Protein AF-A0A3D9SCY9-F1 (afdb_monomer_lite)

Secondary structure (DSSP, 8-state):
-GGG-HHHHHHHHHHHHHHHH-TTHHHHHHHHHHHHHHHHHHHHHHHHHHHHHTT-PPPP---PPP------------

pLDDT: mean 78.46, std 16.43, range [44.75, 96.5]

Structure (mmCIF, N/CA/C/O backbone):
data_AF-A0A3D9SCY9-F1
#
_entry.id   AF-A0A3D9SCY9-F1
#
loop_
_atom_site.group_PDB
_atom_site.id
_atom_site.type_symbol
_atom_site.label_atom_id
_atom_site.label_alt_id
_atom_site.label_comp_id
_atom_site.label_asym_id
_atom_site.label_entity_id
_atom_site.label_seq_id
_atom_site.pdbx_PDB_ins_code
_atom_site.Cartn_x
_atom_site.Cartn_y
_atom_site.Cartn_z
_atom_site.occupancy
_atom_site.B_iso_or_equiv
_atom_site.auth_seq_id
_atom_site.auth_comp_id
_atom_site.auth_asym_id
_atom_site.auth_atom_id
_atom_site.pdbx_PDB_model_num
ATOM 1 N N . MET A 1 1 ? 24.114 4.168 9.788 1.00 62.84 1 MET A N 1
ATOM 2 C CA . MET A 1 1 ? 24.383 4.695 8.427 1.00 62.84 1 MET A CA 1
ATOM 3 C C . MET A 1 1 ? 23.183 4.569 7.474 1.00 62.84 1 MET A C 1
ATOM 5 O O . MET A 1 1 ? 23.012 5.457 6.656 1.00 62.84 1 MET A O 1
ATOM 9 N N . PHE A 1 2 ? 22.301 3.566 7.613 1.00 64.81 2 PHE A N 1
ATOM 10 C CA . PHE A 1 2 ? 21.104 3.391 6.761 1.00 64.81 2 PHE A CA 1
ATOM 11 C C . PHE A 1 2 ? 19.935 4.364 7.018 1.00 64.81 2 PHE A C 1
ATOM 13 O O . PHE A 1 2 ? 19.051 4.485 6.182 1.00 64.81 2 PHE A O 1
ATOM 20 N N . ASN A 1 3 ? 19.927 5.104 8.132 1.00 69.06 3 ASN A N 1
ATOM 21 C CA . ASN A 1 3 ? 18.804 5.985 8.485 1.00 69.06 3 ASN A CA 1
ATOM 22 C C . ASN A 1 3 ? 18.663 7.225 7.575 1.00 69.06 3 ASN A C 1
ATOM 24 O O . ASN A 1 3 ? 17.613 7.854 7.565 1.00 69.06 3 ASN A O 1
ATOM 28 N N . ASN A 1 4 ? 19.694 7.559 6.785 1.00 71.00 4 ASN A N 1
ATOM 29 C CA . ASN A 1 4 ? 19.632 8.634 5.783 1.00 71.00 4 ASN A CA 1
ATOM 30 C C . ASN A 1 4 ? 19.001 8.185 4.456 1.00 71.00 4 ASN A C 1
ATOM 32 O O . ASN A 1 4 ? 18.762 9.013 3.583 1.00 71.00 4 ASN A O 1
ATOM 36 N N . ILE A 1 5 ? 18.750 6.882 4.279 1.00 74.62 5 ILE A N 1
ATOM 37 C CA . ILE A 1 5 ? 18.163 6.354 3.044 1.00 74.62 5 ILE A CA 1
ATOM 38 C C . ILE A 1 5 ? 16.672 6.695 2.944 1.00 74.62 5 ILE A C 1
ATOM 40 O O . ILE A 1 5 ? 16.185 6.817 1.828 1.00 74.62 5 ILE A O 1
ATOM 44 N N . GLY A 1 6 ? 15.984 6.956 4.063 1.00 85.69 6 GLY A N 1
ATOM 45 C CA . GLY A 1 6 ? 14.686 7.640 4.117 1.00 85.69 6 GLY A CA 1
ATOM 46 C C . GLY A 1 6 ? 13.683 7.286 3.007 1.00 85.69 6 GLY A C 1
ATOM 47 O O . GLY A 1 6 ? 13.580 6.148 2.549 1.00 85.69 6 GLY A O 1
ATOM 48 N N . VAL A 1 7 ? 12.932 8.295 2.561 1.00 91.62 7 VAL A N 1
ATOM 49 C CA . VAL A 1 7 ? 11.965 8.163 1.457 1.00 91.62 7 VAL A CA 1
ATOM 50 C C . VAL A 1 7 ? 12.675 7.897 0.122 1.00 91.62 7 VAL A C 1
ATOM 52 O O . VAL A 1 7 ? 12.172 7.145 -0.709 1.00 91.62 7 VAL A O 1
ATOM 55 N N . SER A 1 8 ? 13.872 8.456 -0.068 1.00 90.06 8 SER A N 1
ATOM 56 C CA . SER A 1 8 ? 14.654 8.362 -1.307 1.00 90.06 8 SER A CA 1
ATOM 57 C C . SER A 1 8 ? 14.989 6.918 -1.695 1.00 90.06 8 SER A C 1
ATOM 59 O O . SER A 1 8 ? 14.834 6.532 -2.851 1.00 90.06 8 SER A O 1
ATOM 61 N N . GLY A 1 9 ? 15.402 6.092 -0.735 1.00 91.75 9 GLY A N 1
ATOM 62 C CA . GLY A 1 9 ? 15.678 4.675 -0.969 1.00 91.75 9 GLY A CA 1
ATOM 63 C C . GLY A 1 9 ? 14.426 3.853 -1.208 1.00 91.75 9 GLY A C 1
ATOM 64 O O . GLY A 1 9 ? 14.440 2.952 -2.045 1.00 91.75 9 GLY A O 1
ATOM 65 N N . LEU A 1 10 ? 13.329 4.195 -0.528 1.00 93.06 10 LEU A N 1
ATOM 66 C CA . LEU A 1 10 ? 12.035 3.558 -0.758 1.00 93.06 10 LEU A CA 1
ATOM 67 C C . LEU A 1 10 ? 11.591 3.771 -2.214 1.00 93.06 10 LEU A C 1
ATOM 69 O O . LEU A 1 10 ? 11.165 2.821 -2.861 1.00 93.06 10 LEU A O 1
ATOM 73 N N . ILE A 1 11 ? 11.777 4.976 -2.767 1.00 93.56 11 ILE A N 1
ATOM 74 C CA . ILE A 1 11 ? 11.462 5.277 -4.174 1.00 93.56 11 ILE A CA 1
ATOM 75 C C . ILE A 1 11 ? 12.276 4.401 -5.137 1.00 93.56 11 ILE A C 1
ATOM 77 O O . ILE A 1 11 ? 11.716 3.892 -6.104 1.00 93.56 11 ILE A O 1
ATOM 81 N N . ILE A 1 12 ? 13.570 4.185 -4.879 1.00 94.94 12 ILE A N 1
ATOM 82 C CA . ILE A 1 12 ? 14.419 3.335 -5.735 1.00 94.94 12 ILE A CA 1
ATOM 83 C C . ILE A 1 12 ? 13.924 1.884 -5.717 1.00 94.94 12 ILE A C 1
ATOM 85 O O . ILE A 1 12 ? 13.774 1.265 -6.771 1.00 94.94 12 ILE A O 1
ATOM 89 N N . ILE A 1 13 ? 13.628 1.350 -4.529 1.00 93.81 13 ILE A N 1
ATOM 90 C CA . ILE A 1 13 ? 13.086 -0.007 -4.378 1.00 93.81 13 ILE A CA 1
ATOM 91 C C . ILE A 1 13 ? 11.728 -0.114 -5.077 1.00 93.81 13 ILE A C 1
ATOM 93 O O . ILE A 1 13 ? 11.483 -1.078 -5.803 1.00 93.81 13 ILE A O 1
ATOM 97 N N . LEU A 1 14 ? 10.869 0.895 -4.906 1.00 94.00 14 LEU A N 1
ATOM 98 C CA . LEU A 1 14 ? 9.573 0.968 -5.567 1.00 94.00 14 LEU A CA 1
ATOM 99 C C . LEU A 1 14 ? 9.748 0.955 -7.085 1.00 94.00 14 LEU A C 1
ATOM 101 O O . LEU A 1 14 ? 9.056 0.203 -7.753 1.00 94.00 14 LEU A O 1
ATOM 105 N N . LEU A 1 15 ? 10.695 1.715 -7.636 1.00 95.62 15 LEU A N 1
ATOM 106 C CA . LEU A 1 15 ? 10.935 1.771 -9.077 1.00 95.62 15 LEU A CA 1
ATOM 107 C C . LEU A 1 15 ? 11.348 0.406 -9.646 1.00 95.62 15 LEU A C 1
ATOM 109 O O . LEU A 1 15 ? 10.812 -0.018 -10.667 1.00 95.62 15 LEU A O 1
ATOM 113 N N . ILE A 1 16 ? 12.239 -0.316 -8.962 1.00 96.31 16 ILE A N 1
ATOM 114 C CA . ILE A 1 16 ? 12.633 -1.677 -9.358 1.00 96.31 16 ILE A CA 1
ATOM 115 C C . ILE A 1 16 ? 11.429 -2.623 -9.278 1.00 96.31 16 ILE A C 1
ATOM 117 O O . ILE A 1 16 ? 11.159 -3.369 -10.220 1.00 96.31 16 ILE A O 1
ATOM 121 N N . ALA A 1 17 ? 10.657 -2.554 -8.191 1.00 95.12 17 ALA A N 1
ATOM 122 C CA . ALA A 1 17 ? 9.434 -3.335 -8.042 1.00 95.12 17 ALA A CA 1
ATOM 123 C C . ALA A 1 17 ? 8.409 -3.001 -9.141 1.00 95.12 17 ALA A C 1
ATOM 125 O O . ALA A 1 17 ? 7.756 -3.900 -9.661 1.00 95.12 17 ALA A O 1
ATOM 126 N N . LEU A 1 18 ? 8.299 -1.736 -9.550 1.00 94.81 18 LEU A N 1
ATOM 127 C CA . LEU A 1 18 ? 7.428 -1.296 -10.635 1.00 94.81 18 LEU A CA 1
ATOM 128 C C . LEU A 1 18 ? 7.880 -1.795 -12.004 1.00 94.81 18 LEU A C 1
ATOM 130 O O . LEU A 1 18 ? 7.027 -2.007 -12.857 1.00 94.81 18 LEU A O 1
ATOM 134 N N . ILE A 1 19 ? 9.174 -2.002 -12.231 1.00 95.81 19 ILE A N 1
ATOM 135 C CA . ILE 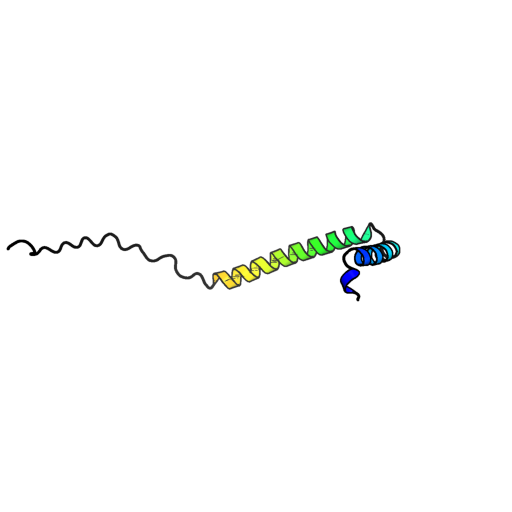A 1 19 ? 9.663 -2.606 -13.477 1.00 95.81 19 ILE A CA 1
ATOM 136 C C . ILE A 1 19 ? 9.299 -4.095 -13.523 1.00 95.81 19 ILE A C 1
ATOM 138 O O . ILE A 1 19 ? 8.851 -4.581 -14.557 1.00 95.81 19 ILE A O 1
ATOM 142 N N . VAL A 1 20 ? 9.444 -4.811 -12.404 1.00 95.38 20 VAL A N 1
ATOM 143 C CA . VAL A 1 20 ? 9.147 -6.253 -12.323 1.00 95.38 20 VAL A CA 1
ATOM 144 C C . VAL A 1 20 ? 7.641 -6.528 -12.331 1.00 95.38 20 VAL A C 1
ATOM 146 O O . VAL A 1 20 ? 7.165 -7.382 -13.074 1.00 95.38 20 VAL A O 1
ATOM 149 N N . PHE A 1 21 ? 6.878 -5.813 -11.504 1.00 93.69 21 PHE A N 1
ATOM 150 C CA . PHE A 1 21 ? 5.438 -6.022 -11.345 1.00 93.69 21 PHE A CA 1
ATOM 151 C C . PHE A 1 21 ? 4.594 -5.159 -12.291 1.00 93.69 21 PHE A C 1
ATOM 153 O O . PHE A 1 21 ? 3.483 -5.548 -12.639 1.00 93.69 21 PHE A O 1
ATOM 160 N N . GLY A 1 22 ? 5.083 -3.997 -12.720 1.00 93.75 22 GLY A N 1
ATOM 161 C CA . GLY A 1 22 ? 4.328 -3.010 -13.498 1.00 93.75 22 GLY A CA 1
ATOM 162 C C . GLY A 1 22 ? 3.566 -1.994 -12.622 1.00 93.75 22 GLY A C 1
ATOM 163 O O . GLY A 1 22 ? 2.936 -2.379 -11.630 1.00 93.75 22 GLY A O 1
ATOM 164 N N . PRO A 1 23 ? 3.509 -0.699 -13.005 1.00 92.69 23 PRO A N 1
ATOM 165 C CA . PRO A 1 23 ? 2.807 0.351 -12.249 1.00 92.69 23 PRO A CA 1
ATOM 166 C C . PRO A 1 23 ? 1.300 0.144 -12.138 1.00 92.69 23 PRO A C 1
ATOM 168 O O . PRO A 1 23 ? 0.691 0.633 -11.194 1.00 92.69 23 PRO A O 1
ATOM 171 N N . ALA A 1 24 ? 0.695 -0.619 -13.048 1.00 93.62 24 ALA A N 1
ATOM 172 C CA . ALA A 1 24 ? -0.725 -0.948 -12.987 1.00 93.62 24 ALA A CA 1
ATOM 173 C C . ALA A 1 24 ? -1.055 -2.026 -11.935 1.00 93.62 24 ALA A C 1
ATOM 175 O O . ALA A 1 24 ? -2.198 -2.105 -11.485 1.00 93.62 24 ALA A O 1
ATOM 176 N N . LYS A 1 25 ? -0.085 -2.856 -11.516 1.00 92.06 25 LYS A N 1
ATOM 177 C CA . LYS A 1 25 ? -0.346 -3.976 -10.596 1.00 92.06 25 LYS A CA 1
ATOM 178 C C . LYS A 1 25 ? -0.419 -3.551 -9.135 1.00 92.06 25 LYS A C 1
ATOM 180 O O . LYS A 1 25 ? -1.284 -4.056 -8.429 1.00 92.06 25 LYS A O 1
ATOM 185 N N . LEU A 1 26 ? 0.394 -2.590 -8.691 1.00 92.12 26 LEU A N 1
ATOM 186 C CA . LEU A 1 26 ? 0.296 -2.050 -7.327 1.00 92.12 26 LEU A CA 1
ATOM 187 C C . LEU A 1 26 ? -1.094 -1.472 -6.982 1.00 92.12 26 LEU A C 1
ATOM 189 O O . LEU A 1 26 ? -1.646 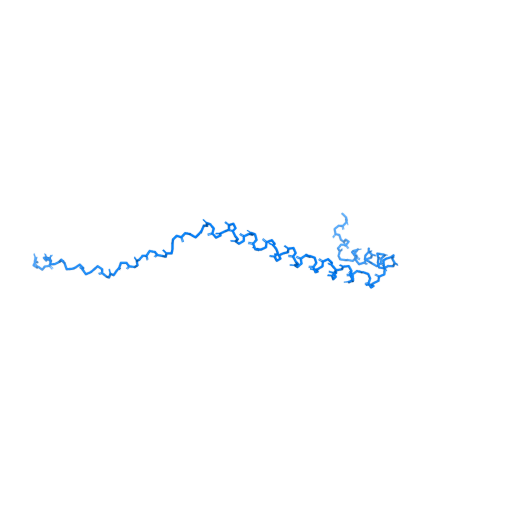-1.878 -5.960 1.00 9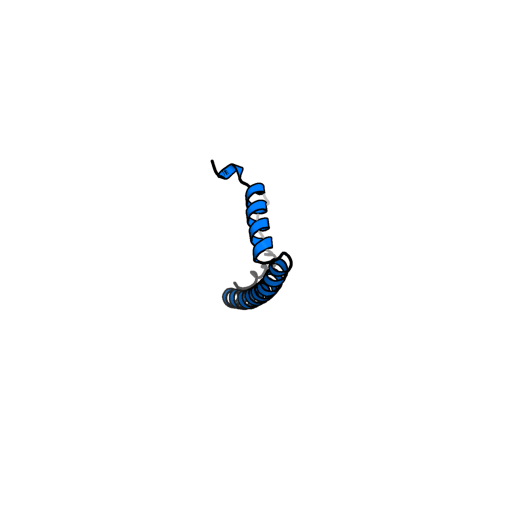2.12 26 LEU A O 1
ATOM 193 N N . PRO A 1 27 ? -1.714 -0.588 -7.794 1.00 90.62 27 PRO A N 1
ATOM 194 C CA . PRO A 1 27 ? -3.046 -0.066 -7.492 1.00 90.62 27 PRO A CA 1
ATOM 195 C C . PRO A 1 27 ? -4.134 -1.135 -7.632 1.00 90.62 27 PRO A C 1
ATOM 197 O O . PRO A 1 27 ? -5.111 -1.105 -6.888 1.00 90.62 27 PRO A O 1
ATOM 200 N N . MET A 1 28 ? -3.974 -2.097 -8.547 1.00 94.00 28 MET A N 1
ATOM 201 C CA . MET A 1 28 ? -4.913 -3.211 -8.700 1.00 94.00 28 MET A CA 1
ATOM 202 C C . MET A 1 28 ? -4.908 -4.122 -7.463 1.00 94.00 28 MET A C 1
ATOM 204 O O . MET A 1 28 ? -5.973 -4.430 -6.932 1.00 94.00 28 MET A O 1
ATOM 208 N N . LEU A 1 29 ? -3.720 -4.487 -6.966 1.00 93.38 29 LEU A N 1
ATOM 209 C CA . LEU A 1 29 ? -3.554 -5.228 -5.714 1.00 93.38 29 LEU A CA 1
ATOM 210 C C . LEU A 1 29 ? -4.091 -4.418 -4.533 1.00 93.38 29 LEU A C 1
ATOM 212 O O . LEU A 1 29 ? -4.867 -4.943 -3.746 1.00 93.38 29 LEU A O 1
ATOM 216 N N . GLY A 1 30 ? -3.755 -3.129 -4.441 1.00 94.44 30 GLY A N 1
ATOM 217 C CA . GLY A 1 30 ? -4.245 -2.251 -3.378 1.00 94.44 30 GLY A CA 1
ATOM 218 C C . GLY A 1 30 ? -5.772 -2.153 -3.322 1.00 94.44 30 GLY A C 1
ATOM 219 O O . GLY A 1 30 ? -6.328 -2.150 -2.230 1.00 94.44 30 GLY A O 1
ATOM 220 N N . ARG A 1 31 ? -6.461 -2.137 -4.473 1.00 95.56 31 ARG A N 1
ATOM 221 C CA . ARG A 1 31 ? -7.933 -2.183 -4.532 1.00 95.56 31 ARG A CA 1
ATOM 222 C C . ARG A 1 31 ? -8.478 -3.518 -4.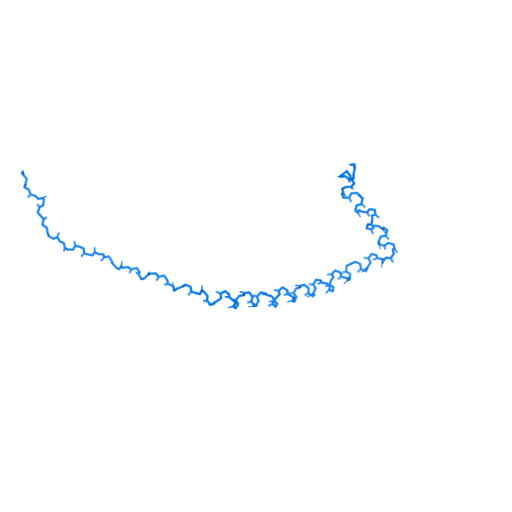025 1.00 95.56 31 ARG A C 1
ATOM 224 O O . ARG A 1 31 ? -9.289 -3.512 -3.111 1.00 95.56 31 ARG A O 1
ATOM 231 N N . ALA A 1 32 ? -7.963 -4.643 -4.525 1.00 95.69 32 ALA A N 1
ATOM 232 C CA . ALA A 1 32 ? -8.407 -5.973 -4.096 1.00 95.69 32 ALA A CA 1
ATOM 233 C C . ALA A 1 32 ? -8.161 -6.229 -2.593 1.00 95.69 32 ALA A C 1
ATOM 235 O O . ALA A 1 32 ? -9.036 -6.726 -1.878 1.00 95.69 32 ALA A O 1
ATOM 236 N N . PHE A 1 33 ? -6.985 -5.841 -2.090 1.00 96.25 33 PHE A N 1
ATOM 237 C CA . PHE A 1 33 ? -6.678 -5.883 -0.660 1.00 96.25 33 PHE A CA 1
ATOM 238 C C . PHE A 1 33 ? -7.556 -4.905 0.122 1.00 96.25 33 PHE A C 1
ATOM 240 O O . PHE A 1 33 ? -8.062 -5.264 1.177 1.00 96.25 33 PHE A O 1
ATOM 247 N N . GLY A 1 34 ? -7.777 -3.693 -0.386 1.00 95.25 34 GLY A N 1
ATOM 248 C CA . GLY A 1 34 ? -8.619 -2.682 0.250 1.00 95.25 34 GLY A CA 1
ATOM 249 C C . GLY A 1 34 ? -10.062 -3.145 0.439 1.00 95.25 34 GLY A C 1
ATOM 250 O O . GLY A 1 34 ? -10.605 -2.985 1.530 1.00 95.25 34 GLY A O 1
ATOM 251 N N . ASP A 1 35 ? -10.647 -3.776 -0.577 1.00 96.06 35 ASP A N 1
ATOM 252 C CA . ASP A 1 35 ? -11.991 -4.356 -0.504 1.00 96.06 35 ASP A CA 1
ATOM 253 C C . ASP A 1 35 ? -12.051 -5.469 0.555 1.00 96.06 35 ASP A C 1
ATOM 255 O O . ASP A 1 35 ? -12.945 -5.479 1.401 1.00 96.06 35 ASP A O 1
ATOM 259 N N . THR A 1 36 ? -11.027 -6.331 0.596 1.00 95.38 36 THR A N 1
ATOM 260 C CA . THR A 1 36 ? -10.896 -7.392 1.611 1.00 95.38 36 THR A CA 1
ATOM 261 C C . THR A 1 36 ? -10.773 -6.818 3.026 1.00 95.38 36 THR A C 1
ATOM 263 O O . THR A 1 36 ? -11.465 -7.256 3.941 1.00 95.38 36 THR A O 1
ATOM 266 N N . LEU A 1 37 ? -9.913 -5.813 3.224 1.00 96.50 37 LEU A N 1
ATOM 267 C CA . LEU A 1 37 ? -9.707 -5.151 4.517 1.00 96.50 37 LEU A CA 1
ATOM 268 C C . LEU A 1 37 ? -10.961 -4.394 4.965 1.00 96.50 37 LEU A C 1
ATOM 270 O O . LEU A 1 37 ? -11.239 -4.319 6.163 1.00 96.50 37 LEU A O 1
ATOM 274 N N . ARG A 1 38 ? -11.715 -3.821 4.022 1.00 95.06 38 ARG A N 1
ATOM 275 C CA . ARG A 1 38 ? -12.970 -3.121 4.300 1.00 95.06 38 ARG A CA 1
ATOM 276 C C . ARG A 1 38 ? -14.034 -4.082 4.809 1.00 95.06 38 ARG A C 1
ATOM 278 O O . ARG A 1 38 ? -14.661 -3.771 5.821 1.00 95.06 38 ARG A O 1
ATOM 285 N N . GLU A 1 39 ? -14.183 -5.229 4.154 1.00 93.88 39 GLU A N 1
ATOM 286 C CA . GLU A 1 39 ? -15.096 -6.282 4.597 1.00 93.88 39 GLU A CA 1
ATOM 287 C C . GLU A 1 39 ? -14.655 -6.838 5.955 1.00 93.88 39 GLU A C 1
ATOM 289 O O . GLU A 1 39 ? -15.425 -6.809 6.910 1.00 93.88 39 GLU A O 1
ATOM 294 N N . PHE A 1 40 ? -13.371 -7.187 6.097 1.00 95.25 40 PHE A N 1
ATOM 295 C CA . PHE A 1 40 ? -12.801 -7.673 7.356 1.00 95.25 40 PHE A CA 1
ATOM 296 C C . PHE A 1 40 ? -13.038 -6.701 8.519 1.00 95.25 40 PHE A C 1
ATOM 298 O O . PHE A 1 40 ? -13.446 -7.112 9.607 1.00 95.25 40 PHE A O 1
ATOM 305 N N . ARG A 1 41 ? -12.830 -5.394 8.301 1.00 92.25 41 ARG A N 1
ATOM 306 C CA . ARG A 1 41 ? -13.102 -4.357 9.306 1.00 92.25 41 ARG A CA 1
ATOM 307 C C . ARG A 1 41 ? -14.585 -4.292 9.661 1.00 92.25 41 ARG A C 1
ATOM 309 O O . ARG A 1 41 ? -14.900 -4.075 10.827 1.00 92.25 41 ARG A O 1
ATOM 316 N N . SER A 1 42 ? -15.471 -4.431 8.678 1.00 91.56 42 SER A N 1
ATOM 317 C CA . SER A 1 42 ? -16.920 -4.407 8.887 1.00 91.56 42 SER A CA 1
ATOM 318 C C . SER A 1 42 ? -17.369 -5.597 9.737 1.00 91.56 42 SER A C 1
ATOM 320 O O . SER A 1 42 ? -18.009 -5.400 10.769 1.00 91.56 42 SER A O 1
ATOM 322 N N . SER A 1 43 ? -16.937 -6.811 9.384 1.00 89.38 43 SER A N 1
ATOM 323 C CA . SER A 1 43 ? -17.242 -8.025 10.148 1.00 89.38 43 SER A CA 1
ATOM 324 C C . SER A 1 43 ? -16.657 -7.971 11.561 1.00 89.38 43 SER A C 1
ATOM 326 O O . SER A 1 43 ? -17.342 -8.287 12.526 1.00 89.38 43 SER A O 1
ATOM 328 N N . THR A 1 44 ? -15.413 -7.502 11.706 1.00 91.00 44 THR A N 1
ATOM 329 C CA . THR A 1 44 ? -14.760 -7.395 13.022 1.00 91.00 44 THR A CA 1
ATOM 330 C C . THR A 1 44 ? -15.465 -6.383 13.925 1.00 91.00 44 THR A C 1
ATOM 332 O O . THR A 1 44 ? -15.573 -6.608 15.125 1.00 91.00 44 THR A O 1
ATOM 335 N N . ARG A 1 45 ? -15.969 -5.271 13.371 1.00 86.62 45 ARG A N 1
ATOM 336 C CA . ARG A 1 45 ? -16.718 -4.269 14.144 1.00 86.62 45 ARG A CA 1
ATOM 337 C C . ARG A 1 45 ? -17.997 -4.838 14.744 1.00 86.62 45 ARG A C 1
ATOM 339 O O . ARG A 1 45 ? -18.216 -4.606 15.922 1.00 86.62 45 ARG A O 1
ATOM 346 N N . GLY A 1 46 ? -18.773 -5.604 13.976 1.00 81.31 46 GLY A N 1
ATOM 347 C CA . GLY A 1 46 ? -19.984 -6.253 14.491 1.00 81.31 46 GLY A CA 1
ATOM 348 C C . GLY A 1 46 ? -19.696 -7.170 15.682 1.00 81.31 46 GLY A C 1
ATOM 349 O O . GLY A 1 46 ? -20.377 -7.083 16.695 1.00 81.31 46 GLY A O 1
ATOM 350 N N . ILE A 1 47 ? -18.619 -7.961 15.607 1.00 80.06 47 ILE A N 1
ATOM 351 C CA . ILE A 1 47 ? -18.223 -8.881 16.688 1.00 80.06 47 ILE A CA 1
ATOM 352 C C . ILE A 1 47 ? -17.754 -8.114 17.936 1.00 80.06 47 ILE A C 1
ATOM 354 O O . ILE A 1 47 ? -18.157 -8.431 19.050 1.00 80.06 47 ILE A O 1
ATOM 358 N N . VAL A 1 48 ? -16.927 -7.075 17.763 1.00 77.75 48 VAL A N 1
ATOM 359 C CA . VAL A 1 48 ? -16.453 -6.245 18.888 1.00 77.75 48 VAL A CA 1
ATOM 360 C C . VAL A 1 48 ? -17.615 -5.520 19.571 1.00 77.75 48 VAL A C 1
ATOM 362 O O . VAL A 1 48 ? -17.623 -5.374 20.791 1.00 77.75 48 VAL A O 1
ATOM 365 N N . GLU A 1 49 ? -18.599 -5.063 18.801 1.00 72.44 49 GLU A N 1
ATOM 366 C CA . GLU A 1 49 ? -19.751 -4.330 19.324 1.00 72.44 49 GLU A CA 1
ATOM 367 C C . GLU A 1 49 ? -20.713 -5.262 20.089 1.00 72.44 49 GLU A C 1
ATOM 369 O O . GLU A 1 49 ? -21.197 -4.878 21.156 1.00 72.44 49 GLU A O 1
ATOM 374 N N . GLU A 1 50 ? -20.900 -6.509 19.635 1.00 64.25 50 GLU A N 1
ATOM 375 C CA . GLU A 1 50 ? -21.645 -7.560 20.353 1.00 64.25 50 GLU A CA 1
ATOM 376 C C . GLU A 1 50 ? -20.997 -7.937 21.699 1.00 64.25 50 GLU A C 1
ATOM 378 O O . GLU A 1 50 ? -21.702 -8.022 22.707 1.00 64.25 50 GLU A O 1
ATOM 383 N N . ASP A 1 51 ? -19.666 -8.048 21.769 1.00 61.50 51 ASP A N 1
ATOM 384 C CA . ASP A 1 51 ? -18.965 -8.297 23.041 1.00 61.50 51 ASP A CA 1
ATOM 385 C C . ASP A 1 51 ? -19.101 -7.115 24.025 1.00 61.50 51 ASP A C 1
ATOM 387 O O . ASP A 1 51 ? -19.205 -7.311 25.240 1.00 61.50 51 ASP A O 1
ATOM 391 N N . THR A 1 52 ? -19.173 -5.873 23.528 1.00 60.31 52 THR A N 1
ATOM 392 C CA . THR A 1 52 ? -19.320 -4.678 24.386 1.00 60.31 52 THR A CA 1
ATOM 393 C C . THR A 1 52 ? -20.753 -4.391 24.847 1.00 60.31 52 THR A C 1
ATOM 395 O O . THR A 1 52 ? -20.935 -3.731 25.873 1.00 60.31 52 THR A O 1
ATOM 398 N N . GLN A 1 53 ? -21.783 -4.904 24.163 1.00 57.00 53 GLN A N 1
ATOM 399 C CA . GLN A 1 53 ? -23.183 -4.690 24.564 1.00 57.00 53 GLN A CA 1
ATOM 400 C C . GLN A 1 53 ? -23.624 -5.538 25.768 1.00 57.00 53 GLN A C 1
ATOM 402 O O . GLN A 1 53 ? -24.627 -5.216 26.405 1.00 57.00 53 GLN A O 1
ATOM 407 N N . THR A 1 54 ? -22.831 -6.530 26.184 1.00 53.44 54 THR A N 1
ATOM 408 C CA . THR A 1 54 ? -23.052 -7.250 27.455 1.00 53.44 54 THR A CA 1
ATOM 409 C C . THR A 1 54 ? -22.591 -6.446 28.686 1.00 53.44 54 THR A C 1
ATOM 411 O O . THR A 1 54 ? -22.754 -6.889 29.822 1.00 53.44 54 THR A O 1
ATOM 414 N N . MET A 1 55 ? -22.055 -5.235 28.493 1.00 55.91 55 MET A N 1
ATOM 415 C CA . MET A 1 55 ? -21.707 -4.288 29.560 1.00 55.91 55 MET A CA 1
ATOM 416 C C . MET A 1 55 ? -22.422 -2.948 29.355 1.00 55.91 55 MET A C 1
ATOM 418 O O . MET A 1 55 ? -21.827 -1.875 29.433 1.00 55.91 55 MET A O 1
ATOM 422 N N . GLN A 1 56 ? -23.737 -2.994 29.135 1.00 48.53 56 GLN A N 1
ATOM 423 C CA . GLN A 1 56 ? -24.587 -1.848 29.435 1.00 48.53 56 GLN A CA 1
ATOM 424 C C . GLN A 1 56 ? -24.667 -1.724 30.964 1.00 48.53 56 GLN A C 1
ATOM 426 O O . GLN A 1 56 ? -25.467 -2.377 31.632 1.00 48.53 56 GLN A O 1
ATOM 431 N N . ALA A 1 57 ? -23.777 -0.908 31.535 1.00 60.00 57 ALA A N 1
ATOM 432 C CA . ALA A 1 57 ? -23.997 -0.357 32.864 1.00 60.00 57 ALA A CA 1
ATOM 433 C C . ALA A 1 57 ? -25.404 0.281 32.883 1.00 60.00 57 ALA A C 1
ATOM 435 O O . ALA A 1 57 ? -25.754 0.967 31.916 1.00 60.00 57 ALA A O 1
ATOM 436 N N . PRO A 1 58 ? -26.224 0.048 33.924 1.00 58.66 58 PRO A N 1
ATOM 437 C CA . PRO A 1 58 ? -27.566 0.609 34.008 1.00 58.66 58 PRO A CA 1
ATOM 438 C C . PRO A 1 58 ? -27.540 2.120 33.755 1.00 58.66 58 PRO A C 1
ATOM 440 O O . PRO A 1 58 ? -26.703 2.840 34.302 1.00 58.66 58 PRO A O 1
ATOM 443 N N . ALA A 1 59 ? -28.453 2.580 32.902 1.00 62.00 59 ALA A N 1
ATOM 444 C CA . ALA A 1 59 ? -28.690 3.984 32.597 1.00 62.00 59 ALA A CA 1
ATOM 445 C C . ALA A 1 59 ? -28.968 4.805 33.890 1.00 62.00 59 ALA A C 1
ATOM 447 O O . ALA A 1 59 ? -29.261 4.238 34.943 1.00 62.00 59 ALA A O 1
ATOM 448 N N . PRO A 1 60 ? -28.835 6.140 33.823 1.00 60.22 60 PRO A N 1
ATOM 449 C CA . PRO A 1 60 ? -28.352 7.025 34.882 1.00 60.22 60 PRO A CA 1
ATOM 450 C C . PRO A 1 60 ? -29.230 7.021 36.137 1.00 60.22 60 PRO A C 1
ATOM 452 O O . PRO A 1 60 ? -30.446 6.858 36.056 1.00 60.22 60 PRO A O 1
ATOM 455 N N . ALA A 1 61 ? -28.598 7.260 37.293 1.00 67.38 61 ALA A N 1
ATOM 456 C CA . ALA A 1 61 ? -29.273 7.431 38.575 1.00 67.38 61 ALA A CA 1
ATOM 457 C C . ALA A 1 61 ? -30.508 8.346 38.426 1.00 67.38 61 ALA A C 1
ATOM 459 O O . ALA A 1 61 ? -30.380 9.437 37.857 1.00 67.38 61 ALA A O 1
ATOM 460 N N . PRO A 1 62 ? -31.690 7.934 38.925 1.00 69.31 62 PRO A N 1
ATOM 461 C CA . PRO A 1 62 ? -32.849 8.807 38.998 1.00 69.31 62 PRO A CA 1
ATOM 462 C C . PRO A 1 62 ? -32.427 10.055 39.764 1.00 69.31 62 PRO A C 1
ATOM 464 O O . PRO A 1 62 ? -31.990 9.952 40.908 1.00 69.31 62 PRO A O 1
ATOM 467 N N . ASN A 1 63 ? -32.506 11.218 39.123 1.00 72.44 63 ASN A N 1
ATOM 468 C CA . ASN A 1 63 ? -32.357 12.497 39.799 1.00 72.44 63 ASN A CA 1
ATOM 469 C C . ASN A 1 63 ? -33.333 12.504 40.989 1.00 72.44 63 ASN A C 1
ATOM 471 O O . ASN A 1 63 ? -34.544 12.449 40.740 1.00 72.44 63 ASN A O 1
ATOM 475 N N . PRO A 1 64 ? -32.879 12.513 42.257 1.00 62.62 64 PRO A N 1
ATOM 476 C CA . PRO A 1 64 ? -33.806 12.750 43.342 1.00 62.62 64 PRO A CA 1
ATOM 477 C C . PRO A 1 64 ? -34.339 14.169 43.143 1.00 62.62 64 PRO A C 1
ATOM 479 O O . PRO A 1 64 ? -33.583 15.139 43.099 1.00 62.62 64 PRO A O 1
ATOM 482 N N . ALA A 1 65 ? -35.654 14.269 42.957 1.00 65.75 65 ALA A N 1
ATOM 483 C CA . ALA A 1 65 ? -36.387 15.521 43.038 1.00 65.75 65 ALA A CA 1
ATOM 484 C C . ALA A 1 65 ? -35.957 16.312 44.297 1.00 65.75 65 ALA A C 1
ATOM 486 O O . ALA A 1 65 ? -35.470 15.703 45.256 1.00 65.75 65 ALA A O 1
ATOM 487 N N . PRO A 1 66 ? -36.105 17.651 44.295 1.00 56.22 66 PRO A N 1
ATOM 488 C CA . PRO A 1 66 ? -35.564 18.530 45.324 1.00 56.22 66 PRO A CA 1
ATOM 489 C C . PRO A 1 66 ? -35.924 18.008 46.710 1.00 56.22 66 PRO A C 1
ATOM 491 O O . PRO A 1 66 ? -37.091 17.729 46.982 1.00 56.22 66 PRO A O 1
ATOM 494 N N . ILE A 1 67 ? -34.925 17.872 47.580 1.00 57.31 67 ILE A N 1
ATOM 495 C CA . ILE A 1 67 ? -35.183 17.669 48.999 1.00 57.31 67 ILE A CA 1
ATOM 496 C C . ILE A 1 67 ? -35.793 18.986 49.489 1.00 57.31 67 ILE A C 1
ATOM 498 O O . ILE A 1 67 ? -35.079 19.932 49.816 1.00 57.31 67 ILE A O 1
ATOM 502 N N . GLU A 1 68 ? -37.122 19.068 49.461 1.00 61.22 68 GLU A N 1
ATOM 503 C CA . GLU A 1 68 ? -37.907 19.994 50.270 1.00 61.22 68 GLU A CA 1
ATOM 504 C C . GLU A 1 68 ? -37.645 19.601 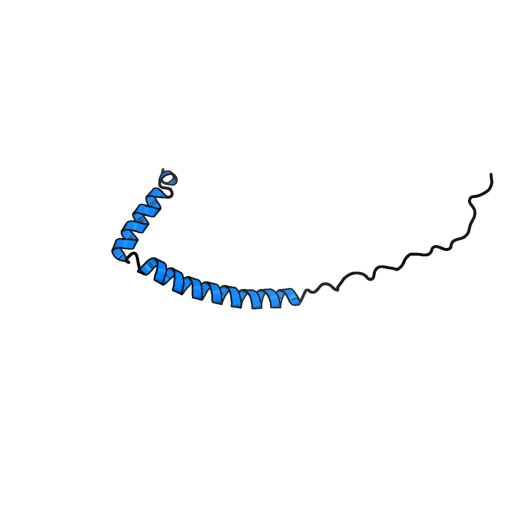51.730 1.00 61.22 68 GLU A C 1
ATOM 506 O O . GLU A 1 68 ? -38.352 18.791 52.328 1.00 61.22 68 GLU A O 1
ATOM 511 N N . LEU A 1 69 ? -36.544 20.109 52.289 1.00 53.44 69 LEU A N 1
ATOM 512 C CA . LEU A 1 69 ? -36.314 20.105 53.726 1.00 53.44 69 LEU A CA 1
ATOM 513 C C . LEU A 1 69 ? -37.184 21.206 54.327 1.00 53.44 69 LEU A C 1
ATOM 515 O O . LEU A 1 69 ? -36.715 22.285 54.690 1.00 53.44 69 LEU A O 1
ATOM 519 N N . GLU A 1 70 ? -38.470 20.899 54.457 1.00 61.62 70 GLU A N 1
ATOM 520 C CA . GLU A 1 70 ? -39.259 21.419 55.560 1.00 61.62 70 GLU A CA 1
ATOM 521 C C . GLU A 1 70 ? -38.639 20.869 56.858 1.00 61.62 70 GLU A C 1
ATOM 523 O O . GLU A 1 70 ? -38.922 19.759 57.296 1.00 61.62 70 GLU A O 1
ATOM 528 N N . SER A 1 71 ? -37.744 21.642 57.471 1.00 55.69 71 SER A N 1
ATOM 529 C CA . SER A 1 71 ? -37.479 21.549 58.905 1.00 55.69 71 SER A CA 1
ATOM 530 C C . SER A 1 71 ? -37.391 22.958 59.460 1.00 55.69 71 SER A C 1
ATOM 532 O O . SER A 1 71 ? -36.356 23.621 59.463 1.00 55.69 71 SER A O 1
ATOM 534 N N . LYS A 1 72 ? -38.555 23.395 59.923 1.00 57.91 72 LYS A N 1
ATOM 535 C CA . LYS A 1 72 ? -38.743 24.256 61.085 1.00 57.91 72 LYS A CA 1
ATOM 536 C C . LYS A 1 72 ? -37.618 24.025 62.111 1.00 57.91 72 LYS A C 1
ATOM 538 O O . LYS A 1 72 ? -37.361 22.882 62.472 1.00 57.91 72 LYS A O 1
ATOM 543 N N . ASP A 1 73 ? -36.920 25.095 62.484 1.00 59.78 73 ASP A N 1
ATOM 544 C CA . ASP A 1 73 ? -36.685 25.531 63.870 1.00 59.78 73 ASP A CA 1
AT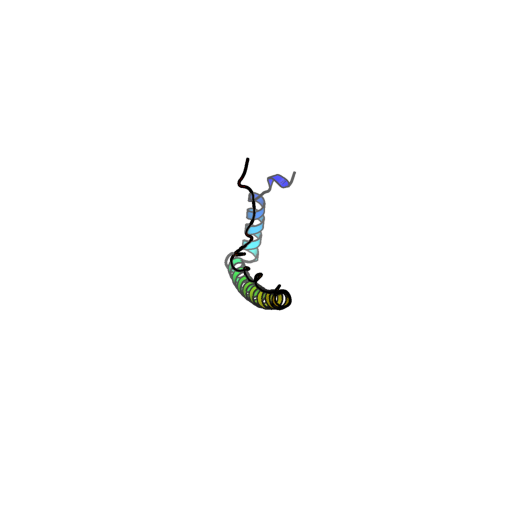OM 545 C C . ASP A 1 73 ? -35.396 26.362 64.022 1.00 59.78 73 ASP A C 1
ATOM 547 O O . ASP A 1 73 ? -34.276 25.901 63.832 1.00 59.78 73 ASP A O 1
ATOM 551 N N . GLY A 1 74 ? -35.576 27.606 64.478 1.00 60.41 74 GLY A N 1
ATOM 552 C CA . GLY A 1 74 ? -34.954 27.952 65.754 1.00 60.41 74 GLY A CA 1
ATOM 553 C C . GLY A 1 74 ? -33.604 28.665 65.791 1.00 60.41 74 GLY A C 1
ATOM 554 O O . GLY A 1 74 ? -32.973 28.609 66.838 1.00 60.41 74 GLY A O 1
ATOM 555 N N . GLN A 1 75 ? -33.166 29.398 64.761 1.00 60.22 75 GLN A N 1
ATOM 556 C CA . GLN A 1 75 ? -32.115 30.415 64.959 1.00 60.22 75 GLN A CA 1
ATOM 557 C C . GLN A 1 75 ? -32.642 31.828 64.710 1.00 60.22 75 GLN A C 1
ATOM 559 O O . GLN A 1 75 ? -32.253 32.553 63.798 1.00 60.22 75 GLN A O 1
ATOM 564 N N . LYS A 1 76 ? -33.573 32.207 65.579 1.00 59.47 76 LYS A N 1
ATOM 565 C CA . LYS A 1 76 ? -33.847 33.591 65.943 1.00 59.47 76 LYS A CA 1
ATOM 566 C C . LYS A 1 76 ? -33.845 33.624 67.464 1.00 59.47 76 LYS A C 1
ATOM 568 O O . LYS A 1 76 ? -34.383 32.706 68.074 1.00 59.47 76 LYS A O 1
ATOM 573 N N . LEU A 1 77 ? -33.346 34.731 68.005 1.00 60.88 77 LEU A N 1
ATOM 574 C CA . LEU A 1 77 ? -33.163 35.068 69.422 1.00 60.88 77 LEU A CA 1
ATOM 575 C C . LEU A 1 77 ? -31.743 34.728 69.896 1.00 60.88 77 LEU A C 1
ATOM 577 O O . LEU A 1 77 ? -31.406 33.563 70.041 1.00 60.88 77 LEU A O 1
ATOM 581 N N . LEU A 1 78 ? -30.839 35.711 69.822 1.00 44.75 78 LEU A N 1
ATOM 582 C CA . LEU A 1 78 ? -30.556 36.758 70.829 1.00 44.75 78 LEU A CA 1
ATOM 583 C C . LEU A 1 78 ? -29.369 36.320 71.696 1.00 44.75 78 LEU A C 1
ATOM 585 O O . LEU A 1 78 ? -29.481 35.258 72.337 1.00 44.75 78 LEU A O 1
#

Foldseek 3Di:
DCPVCPVVVVVVVVVVVCVVQNPVRVVVVVVVVVVVVVVVVVVVVVVVVVVCVVPPDDPDDDDPDDPPPPDDDDPDDD

Organism: NCBI:txid1156355

InterPro domains:
  IPR003369 Sec-independent protein translocase protein TatA/B/E [PF02416] (2-47)
  IPR006312 Sec-independent protein translocase protein TatA/E [MF_00236] (2-76)
  IPR006312 Sec-independent protein translocase protein TatA/E [TIGR01411] (5-48)

Sequence (78 aa):
MFNNIGVSGLIIILLIALIVFGPAKLPMLGRAFGDTLREFRSSTRGIVEEDTQTMQAPAPAPNPAPIELESKDGQKLL

Radius of gyration: 32.85 Å; chains: 1; bounding box: 64×46×84 Å